Protein AF-A0A9W6T7Q1-F1 (afdb_monomer_lite)

Foldseek 3Di:
DQADFLPDCVVQQLVVCVVVVVNVRSVVSVVVLVVLVVVVVVVCVVVVHDDDDDQWDWDQDPPPRDIDTDGPPVVVVCSVVNVRNHPDNSD

Organism: Candida boidinii (NCBI:txid5477)

InterPro domains:
  IPR000648 Oxysterol-binding protein [PF01237] (3-80)
  IPR000648 Oxysterol-binding protein [PTHR10972] (4-77)
  IPR037239 Oxysterol-binding protein superfamily [SSF144000] (4-91)

Radius of gyration: 16.71 Å; chains: 1; bounding box: 38×33×46 Å

Sequence (91 aa):
MPVLPATDTRFRPDQRAMEDGQYDFAAEEKNRVEEKQRAARRAREESGEPYVPEFFSKKVHPITGDEYWEFDHSYWKRRKNGELKNYKDIF

Structure (mmCIF, N/CA/C/O backbone):
data_AF-A0A9W6T7Q1-F1
#
_entry.id   AF-A0A9W6T7Q1-F1
#
loop_
_atom_site.group_PDB
_atom_site.id
_atom_site.type_symbol
_atom_site.label_atom_id
_atom_site.label_alt_id
_atom_site.label_comp_id
_atom_site.label_asym_id
_atom_site.label_entity_id
_atom_site.label_seq_id
_atom_site.pdbx_PDB_ins_code
_atom_site.Cartn_x
_atom_site.Cartn_y
_atom_site.Cartn_z
_atom_site.occupancy
_atom_site.B_iso_or_equiv
_atom_site.auth_seq_id
_atom_site.auth_comp_id
_atom_site.auth_asym_id
_atom_site.auth_atom_id
_atom_si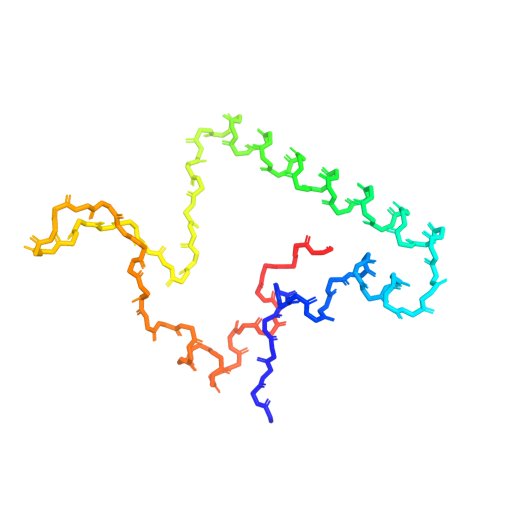te.pdbx_PDB_model_num
ATOM 1 N N . MET A 1 1 ? 10.019 -20.162 4.490 1.00 53.16 1 MET A N 1
ATOM 2 C CA . MET A 1 1 ? 10.342 -18.724 4.643 1.00 53.16 1 MET A CA 1
ATOM 3 C C . MET A 1 1 ? 9.042 -17.930 4.632 1.00 53.16 1 MET A C 1
ATOM 5 O O . MET A 1 1 ? 8.218 -18.237 3.778 1.00 53.16 1 MET A O 1
ATOM 9 N N . PRO A 1 2 ? 8.809 -16.982 5.559 1.00 60.91 2 PRO A N 1
ATOM 10 C CA . PRO A 1 2 ? 7.566 -16.216 5.567 1.00 60.91 2 PRO A CA 1
ATOM 11 C C . PRO A 1 2 ? 7.496 -15.309 4.336 1.00 60.91 2 PRO A C 1
ATOM 13 O O . PRO A 1 2 ? 8.363 -14.458 4.120 1.00 60.91 2 PRO A O 1
ATOM 16 N N . VAL A 1 3 ? 6.471 -15.546 3.522 1.00 83.62 3 VAL A N 1
ATOM 17 C CA . VAL A 1 3 ? 6.283 -14.940 2.204 1.00 83.62 3 VAL A CA 1
ATOM 18 C C . VAL A 1 3 ? 5.755 -13.517 2.365 1.00 83.62 3 VAL A C 1
ATOM 20 O O . VAL A 1 3 ? 5.022 -13.214 3.306 1.00 83.62 3 VAL A O 1
ATOM 23 N N . LEU A 1 4 ? 6.206 -12.622 1.497 1.00 90.94 4 LEU A N 1
ATOM 24 C CA . LEU A 1 4 ? 5.721 -11.249 1.449 1.00 90.94 4 LEU A CA 1
ATOM 25 C C . LEU A 1 4 ? 4.302 -11.223 0.878 1.00 90.94 4 LEU A C 1
ATOM 27 O O . LEU A 1 4 ? 3.987 -12.081 0.052 1.00 90.94 4 LEU A O 1
ATOM 31 N N . PRO A 1 5 ? 3.447 -10.280 1.302 1.00 92.75 5 PRO A N 1
ATOM 32 C CA . PRO A 1 5 ? 2.164 -10.093 0.643 1.00 92.75 5 PRO A CA 1
ATOM 33 C C . PRO A 1 5 ? 2.367 -9.676 -0.820 1.00 92.75 5 PRO A C 1
ATOM 35 O O . PRO A 1 5 ? 3.329 -8.972 -1.123 1.00 92.75 5 PRO A O 1
ATOM 38 N N . ALA A 1 6 ? 1.436 -10.037 -1.707 1.00 91.88 6 ALA A N 1
ATOM 39 C CA . ALA A 1 6 ? 1.437 -9.560 -3.098 1.00 91.88 6 ALA A CA 1
ATOM 40 C C . ALA A 1 6 ? 1.396 -8.019 -3.190 1.00 91.88 6 ALA A C 1
ATOM 42 O O . ALA A 1 6 ? 1.919 -7.434 -4.128 1.00 91.88 6 ALA A O 1
ATOM 43 N N . THR A 1 7 ? 0.850 -7.357 -2.167 1.00 94.19 7 THR A N 1
ATOM 44 C CA . THR A 1 7 ? 0.798 -5.893 -2.039 1.00 94.19 7 THR A CA 1
ATOM 45 C C . THR A 1 7 ? 2.107 -5.248 -1.562 1.00 94.19 7 THR A C 1
ATOM 47 O O . THR A 1 7 ? 2.124 -4.043 -1.317 1.00 94.19 7 THR A O 1
ATOM 50 N N . ASP A 1 8 ? 3.175 -6.012 -1.316 1.00 95.06 8 ASP A N 1
ATOM 51 C CA . ASP A 1 8 ? 4.446 -5.458 -0.838 1.00 95.06 8 ASP A CA 1
ATOM 52 C C . ASP A 1 8 ? 5.115 -4.597 -1.917 1.00 95.06 8 ASP A C 1
ATOM 54 O O . ASP A 1 8 ? 5.259 -5.026 -3.059 1.00 95.06 8 ASP A O 1
ATOM 58 N N . THR A 1 9 ? 5.596 -3.407 -1.550 1.00 95.00 9 THR A N 1
ATOM 59 C CA . THR A 1 9 ? 6.209 -2.454 -2.490 1.00 95.00 9 THR A CA 1
ATOM 60 C C . THR A 1 9 ? 7.385 -3.034 -3.276 1.00 95.00 9 THR A C 1
ATOM 62 O O . THR A 1 9 ? 7.643 -2.592 -4.388 1.00 95.00 9 THR A O 1
ATOM 65 N N . ARG A 1 10 ? 8.088 -4.058 -2.775 1.00 94.00 10 ARG A N 1
ATOM 66 C CA . ARG A 1 10 ? 9.167 -4.706 -3.546 1.00 94.00 10 ARG A CA 1
ATOM 67 C C . ARG A 1 10 ? 8.685 -5.381 -4.830 1.00 94.00 10 ARG A C 1
ATOM 69 O O . ARG A 1 10 ? 9.512 -5.606 -5.711 1.00 94.00 10 ARG A O 1
ATOM 76 N N . PHE A 1 11 ? 7.395 -5.703 -4.921 1.00 93.44 11 PHE A N 1
ATOM 77 C CA . PHE A 1 11 ? 6.764 -6.266 -6.114 1.00 93.44 11 PHE A CA 1
ATOM 78 C C . PHE A 1 11 ? 6.173 -5.210 -7.046 1.00 93.44 11 PHE A C 1
ATOM 80 O O . PHE A 1 11 ? 5.631 -5.568 -8.084 1.00 93.44 11 PHE A O 1
ATOM 87 N N . ARG A 1 12 ? 6.287 -3.923 -6.703 1.00 96.44 12 ARG A N 1
ATOM 88 C CA . ARG A 1 12 ? 5.773 -2.828 -7.514 1.00 96.44 12 ARG A CA 1
ATOM 89 C C . ARG A 1 12 ? 6.600 -2.686 -8.811 1.00 96.44 12 ARG A C 1
ATOM 91 O O . ARG A 1 12 ? 7.769 -2.296 -8.730 1.00 96.44 12 ARG A O 1
ATOM 98 N N . PRO A 1 13 ? 6.031 -2.999 -9.991 1.00 96.50 13 PRO A N 1
ATOM 99 C CA . PRO A 1 13 ? 6.808 -3.202 -11.214 1.00 96.50 13 PRO A CA 1
ATOM 100 C C . PRO A 1 13 ? 7.338 -1.897 -11.817 1.00 96.50 13 PRO A C 1
ATOM 102 O O . PRO A 1 13 ? 8.490 -1.856 -12.237 1.00 96.50 13 PRO A O 1
ATOM 105 N N . ASP A 1 14 ? 6.561 -0.812 -11.771 1.00 97.19 14 ASP A N 1
ATOM 106 C CA . ASP A 1 14 ? 6.982 0.524 -12.212 1.00 97.19 14 ASP A CA 1
ATOM 107 C C . ASP A 1 14 ? 8.169 1.047 -11.393 1.00 97.19 14 ASP A C 1
ATOM 109 O O . ASP A 1 14 ? 9.140 1.567 -11.943 1.00 97.19 14 ASP A O 1
ATOM 113 N N . GLN A 1 15 ? 8.129 0.852 -10.071 1.00 97.38 15 GLN A N 1
ATOM 114 C CA . GLN A 1 15 ? 9.230 1.237 -9.190 1.00 97.38 15 GLN A CA 1
ATOM 115 C C . GLN A 1 15 ? 10.482 0.381 -9.434 1.00 97.38 15 GLN A C 1
ATOM 117 O O . GLN A 1 15 ? 11.575 0.932 -9.537 1.00 97.38 15 GLN A O 1
ATOM 122 N N . ARG A 1 16 ? 10.337 -0.947 -9.559 1.00 97.69 16 ARG A N 1
ATOM 123 C CA . ARG A 1 16 ? 11.459 -1.851 -9.864 1.00 97.69 16 ARG A CA 1
ATOM 124 C C . ARG A 1 16 ? 12.117 -1.493 -11.197 1.00 97.69 16 ARG A C 1
ATOM 126 O O . ARG A 1 16 ? 13.332 -1.353 -11.245 1.00 97.69 16 ARG A O 1
ATOM 133 N N . ALA A 1 17 ? 11.323 -1.281 -12.245 1.00 97.75 17 ALA A N 1
ATOM 134 C CA . ALA A 1 17 ? 11.820 -0.891 -13.561 1.00 97.75 17 ALA A CA 1
ATOM 135 C C . ALA A 1 17 ? 12.599 0.434 -13.513 1.00 97.75 17 ALA A C 1
ATOM 137 O O . ALA A 1 17 ? 13.644 0.561 -14.148 1.00 97.75 17 ALA A O 1
ATOM 138 N N . MET A 1 18 ? 12.133 1.404 -12.719 1.00 97.31 18 MET A N 1
ATOM 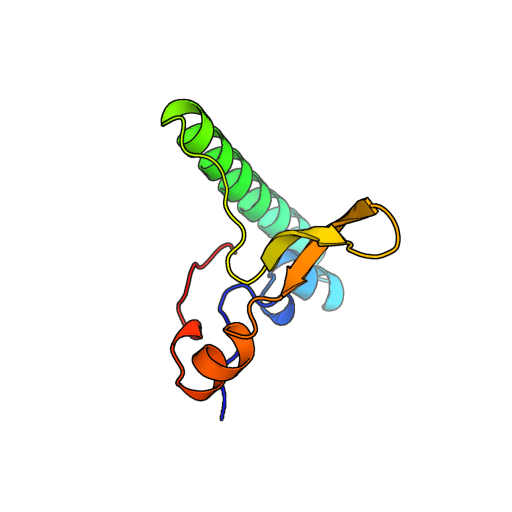139 C CA . MET A 1 18 ? 12.844 2.668 -12.513 1.00 97.31 18 MET A CA 1
ATOM 140 C C . MET A 1 18 ? 14.169 2.476 -11.759 1.00 97.31 18 MET A C 1
ATOM 142 O O . MET A 1 18 ? 15.172 3.066 -12.155 1.00 97.31 18 MET A O 1
ATOM 146 N N . GLU A 1 19 ? 14.191 1.646 -10.709 1.00 97.75 19 GLU A N 1
ATOM 147 C CA . GLU A 1 19 ? 15.416 1.279 -9.974 1.00 97.75 19 GLU A CA 1
ATOM 148 C C . GLU A 1 19 ? 16.453 0.596 -10.889 1.00 97.75 19 GLU A C 1
ATOM 150 O O . GLU A 1 19 ? 17.650 0.833 -10.736 1.00 97.75 19 GLU A O 1
ATOM 155 N N . ASP A 1 20 ? 15.995 -0.178 -11.879 1.00 97.88 20 ASP A N 1
ATOM 156 C CA . ASP A 1 20 ? 16.835 -0.881 -12.859 1.00 97.88 20 ASP A CA 1
ATOM 157 C C . ASP A 1 20 ? 17.188 -0.022 -14.100 1.00 97.88 20 ASP A C 1
ATOM 159 O O . ASP A 1 20 ? 17.844 -0.498 -15.029 1.00 97.88 20 ASP A O 1
ATOM 163 N N . GLY A 1 21 ? 16.762 1.248 -14.142 1.00 97.69 21 GLY A N 1
ATOM 164 C CA . GLY A 1 21 ? 17.046 2.185 -15.239 1.00 97.69 21 GLY A CA 1
ATOM 165 C C . GLY A 1 21 ? 16.227 1.968 -16.520 1.00 97.69 21 GLY A C 1
ATOM 166 O O . GLY A 1 21 ? 16.543 2.543 -17.561 1.00 97.69 21 GLY A O 1
ATOM 167 N N . GLN A 1 22 ? 15.167 1.162 -16.465 1.00 98.00 22 GLN A N 1
ATOM 168 C CA . GLN A 1 22 ? 14.268 0.861 -17.584 1.00 98.00 22 GLN A CA 1
ATOM 169 C C . GLN A 1 22 ? 13.123 1.885 -17.658 1.00 98.00 22 GLN A C 1
ATOM 171 O O . GLN A 1 22 ? 11.966 1.569 -17.389 1.00 98.00 22 GLN A O 1
ATOM 176 N N . TYR A 1 23 ? 13.436 3.140 -17.988 1.00 96.81 23 TYR A N 1
ATOM 177 C CA . TYR A 1 23 ? 12.489 4.257 -17.850 1.00 96.81 23 TYR A CA 1
ATOM 178 C C . TYR A 1 23 ? 11.219 4.143 -18.705 1.00 96.81 23 TYR A C 1
ATOM 180 O O . TYR A 1 23 ? 10.134 4.437 -18.203 1.00 96.81 23 TYR A O 1
ATOM 188 N N . ASP A 1 24 ? 11.334 3.693 -19.958 1.00 97.94 24 ASP A N 1
ATOM 189 C CA . ASP A 1 24 ? 10.170 3.530 -20.843 1.00 97.94 24 ASP A CA 1
ATOM 190 C C . ASP A 1 24 ? 9.212 2.463 -20.295 1.00 97.94 24 ASP A C 1
ATOM 192 O O . ASP A 1 24 ? 8.007 2.692 -20.185 1.00 97.94 24 ASP A O 1
ATOM 196 N N . PHE A 1 25 ? 9.763 1.330 -19.846 1.00 97.50 25 PHE A N 1
ATOM 197 C CA . PHE A 1 25 ? 8.994 0.252 -19.225 1.00 97.50 25 PHE A CA 1
ATOM 198 C C . PHE A 1 25 ? 8.375 0.684 -17.885 1.00 97.50 25 PHE A C 1
ATOM 200 O O . PHE A 1 25 ? 7.217 0.385 -17.604 1.00 97.50 25 PHE A O 1
ATOM 207 N N . ALA A 1 26 ? 9.100 1.466 -17.079 1.00 98.06 26 ALA A N 1
ATOM 208 C CA . ALA A 1 26 ? 8.570 2.031 -15.840 1.00 98.06 26 ALA A CA 1
ATOM 209 C C . ALA A 1 26 ? 7.354 2.939 -16.091 1.00 98.06 26 ALA A C 1
ATOM 211 O O . ALA A 1 26 ? 6.390 2.911 -15.324 1.00 98.06 26 ALA A O 1
ATOM 212 N N . ALA A 1 27 ? 7.379 3.739 -17.162 1.00 98.06 27 ALA A N 1
ATOM 213 C CA . ALA A 1 27 ? 6.259 4.598 -17.537 1.00 98.06 27 ALA A CA 1
ATOM 214 C C . ALA A 1 27 ? 5.032 3.788 -17.993 1.00 98.06 27 ALA A C 1
ATOM 216 O O . ALA A 1 27 ? 3.907 4.123 -17.611 1.00 98.06 27 ALA A O 1
ATOM 217 N N . GLU A 1 28 ? 5.238 2.715 -18.762 1.00 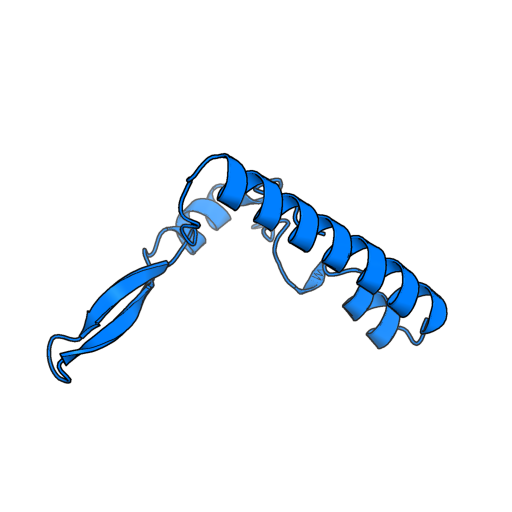98.19 28 GLU A N 1
ATOM 218 C CA . GLU A 1 28 ? 4.175 1.791 -19.176 1.00 98.19 28 GLU A CA 1
ATOM 219 C C . GLU A 1 28 ? 3.506 1.124 -17.965 1.00 98.19 28 GLU A C 1
ATOM 221 O O . GLU A 1 28 ? 2.288 1.225 -17.785 1.00 98.19 28 GLU A O 1
ATOM 226 N N . GLU A 1 29 ? 4.304 0.529 -17.076 1.00 98.06 29 GLU A N 1
ATOM 227 C CA . GLU A 1 29 ? 3.806 -0.147 -15.876 1.00 98.06 29 GLU A CA 1
ATOM 228 C C . GLU A 1 29 ? 3.104 0.821 -14.918 1.00 98.06 29 GLU A C 1
ATOM 230 O O . GLU A 1 29 ? 2.079 0.481 -14.322 1.00 98.06 29 GLU A O 1
ATOM 235 N N . LYS A 1 30 ? 3.591 2.065 -14.819 1.00 97.44 30 LYS A N 1
ATOM 236 C CA . LYS A 1 30 ? 2.939 3.110 -14.025 1.00 97.44 30 LYS A CA 1
ATOM 237 C C . LYS A 1 30 ? 1.533 3.391 -14.547 1.00 97.44 30 LYS A C 1
ATOM 239 O O . LYS A 1 30 ? 0.585 3.404 -13.761 1.00 97.44 30 LYS A O 1
ATOM 244 N N . ASN A 1 31 ? 1.384 3.586 -15.859 1.00 98.00 31 ASN A N 1
ATOM 245 C CA . ASN A 1 31 ? 0.076 3.827 -16.468 1.00 98.00 31 ASN A CA 1
ATOM 246 C C . ASN A 1 31 ? -0.878 2.656 -16.200 1.00 98.00 31 ASN A C 1
ATOM 248 O O . ASN A 1 31 ? -2.001 2.878 -15.743 1.00 98.00 31 ASN A O 1
ATOM 252 N N . ARG A 1 32 ? -0.406 1.416 -16.383 1.00 97.88 32 ARG A N 1
ATOM 253 C CA . ARG A 1 32 ? -1.189 0.196 -16.145 1.00 97.88 32 ARG A CA 1
ATOM 254 C C . ARG A 1 32 ? -1.691 0.093 -14.700 1.00 97.88 32 ARG A C 1
ATOM 256 O O . ARG A 1 32 ? -2.881 -0.144 -14.471 1.00 97.88 32 ARG A O 1
ATOM 263 N N . VAL A 1 33 ? -0.808 0.287 -13.716 1.00 96.88 33 VAL A N 1
ATOM 264 C CA . VAL A 1 33 ? -1.156 0.201 -12.286 1.00 96.88 33 VAL A CA 1
ATOM 265 C C . VAL A 1 33 ? -2.112 1.326 -11.882 1.00 96.88 33 VAL A C 1
ATOM 267 O O . VAL A 1 33 ? -3.105 1.077 -11.191 1.00 96.88 33 VAL A O 1
ATOM 270 N N . GLU A 1 34 ? -1.875 2.560 -12.329 1.00 97.31 34 GLU A N 1
ATOM 271 C CA . GLU A 1 34 ? -2.762 3.683 -12.017 1.00 97.31 34 GLU A CA 1
ATOM 272 C C . GLU A 1 34 ? -4.154 3.522 -12.645 1.00 97.31 34 GLU A C 1
ATOM 274 O O . GLU A 1 34 ? -5.160 3.813 -11.994 1.00 97.31 34 GLU A O 1
ATOM 279 N N . GLU A 1 35 ? -4.249 3.031 -13.883 1.00 97.75 35 GLU A N 1
ATOM 280 C CA . GLU A 1 35 ? -5.530 2.741 -14.534 1.00 97.75 35 GLU A CA 1
ATOM 281 C C . GLU A 1 35 ? -6.314 1.654 -13.795 1.00 97.75 35 GLU A C 1
ATOM 283 O O . GLU A 1 35 ? -7.507 1.839 -13.527 1.00 97.75 35 GLU A O 1
ATOM 288 N N . LYS A 1 36 ? -5.639 0.573 -13.378 1.00 96.19 36 LYS A N 1
ATOM 289 C CA . LYS A 1 36 ? -6.224 -0.490 -12.545 1.00 96.19 36 LYS A CA 1
ATOM 290 C C . LYS A 1 36 ? -6.774 0.076 -11.231 1.00 96.19 36 LYS A C 1
ATOM 292 O O . LYS A 1 36 ? -7.908 -0.227 -10.854 1.00 96.19 36 LYS A O 1
ATOM 297 N N . GLN A 1 37 ? -6.027 0.955 -10.559 1.00 95.81 37 GLN A N 1
ATOM 298 C CA . GLN A 1 37 ? -6.478 1.600 -9.319 1.00 95.81 37 GLN A CA 1
ATOM 299 C C . GLN A 1 37 ? -7.659 2.555 -9.541 1.00 95.81 37 GLN A C 1
ATOM 301 O O . GLN A 1 37 ? -8.614 2.541 -8.758 1.00 95.81 37 GLN A O 1
ATOM 306 N N . ARG A 1 38 ? -7.643 3.353 -10.619 1.00 97.12 38 ARG A N 1
ATOM 307 C CA . ARG A 1 38 ? -8.757 4.243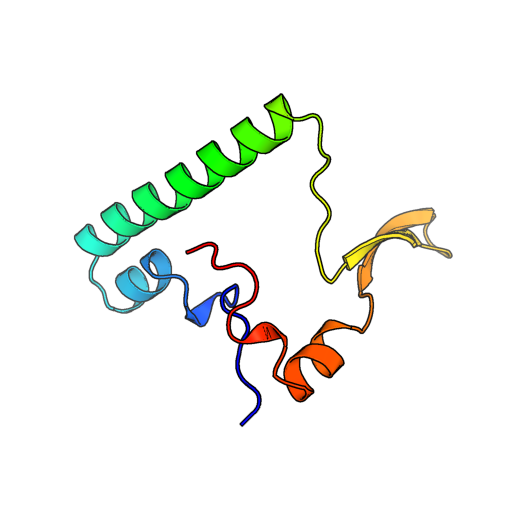 -10.992 1.00 97.12 38 ARG A CA 1
ATOM 308 C C . ARG A 1 38 ? -10.026 3.450 -11.314 1.00 97.12 38 ARG A C 1
ATOM 310 O O . ARG A 1 38 ? -11.111 3.851 -10.901 1.00 97.12 38 ARG A O 1
ATOM 317 N N . ALA A 1 39 ? -9.911 2.321 -12.014 1.00 96.25 39 ALA A N 1
ATOM 318 C CA . ALA A 1 39 ? -11.036 1.428 -12.286 1.00 96.25 39 ALA A CA 1
ATOM 319 C C . ALA A 1 39 ? -11.607 0.816 -10.995 1.00 96.25 39 ALA A C 1
ATOM 321 O O . ALA A 1 39 ? -12.810 0.905 -10.762 1.00 96.25 39 ALA A O 1
ATOM 322 N N . ALA A 1 40 ? -10.750 0.293 -10.110 1.00 94.31 40 ALA A N 1
ATOM 323 C CA . ALA A 1 40 ? -11.178 -0.267 -8.825 1.00 94.31 40 ALA A CA 1
ATOM 324 C C . ALA A 1 40 ? -11.833 0.780 -7.906 1.00 94.31 40 ALA A C 1
ATOM 326 O O . ALA A 1 40 ? -12.750 0.466 -7.149 1.00 94.31 40 ALA A O 1
ATOM 327 N N . ARG A 1 41 ? -11.378 2.038 -7.958 1.00 95.00 41 ARG A N 1
ATOM 328 C CA . ARG A 1 41 ? -12.025 3.150 -7.253 1.00 95.00 41 ARG A CA 1
ATOM 329 C C . ARG A 1 41 ? -13.429 3.425 -7.798 1.00 95.00 41 ARG A C 1
ATOM 331 O O . ARG A 1 41 ? -14.353 3.447 -6.996 1.00 95.00 41 ARG A O 1
ATOM 338 N N . ARG A 1 42 ? -13.584 3.575 -9.119 1.00 96.06 42 ARG A N 1
ATOM 339 C CA . ARG A 1 42 ? -14.893 3.810 -9.758 1.00 96.06 42 ARG A CA 1
ATOM 340 C C . ARG A 1 42 ? -15.899 2.708 -9.427 1.00 96.06 42 ARG A C 1
ATOM 342 O O . ARG A 1 42 ? -16.995 3.014 -8.986 1.00 96.06 42 ARG A O 1
ATOM 349 N N . ALA A 1 43 ? -15.486 1.443 -9.521 1.00 95.56 43 ALA A N 1
ATOM 350 C CA . ALA A 1 43 ? -16.351 0.309 -9.194 1.00 95.56 43 ALA A CA 1
ATOM 351 C C . ALA A 1 43 ? -16.856 0.335 -7.736 1.00 95.56 43 ALA A C 1
ATOM 353 O O . ALA A 1 43 ? -18.010 0.006 -7.483 1.00 95.56 43 ALA A O 1
ATOM 354 N N . ARG A 1 44 ? -16.014 0.757 -6.778 1.00 94.88 44 ARG A N 1
ATOM 355 C CA . ARG A 1 44 ? -16.421 0.921 -5.367 1.00 94.88 44 ARG A CA 1
ATOM 356 C C . ARG A 1 44 ? -17.356 2.107 -5.148 1.00 94.88 44 ARG A C 1
ATOM 358 O O . ARG A 1 44 ? -18.276 2.021 -4.345 1.00 94.88 44 ARG A O 1
ATOM 365 N N . GLU A 1 45 ? -17.113 3.217 -5.843 1.00 94.31 45 GLU A N 1
ATOM 366 C CA . GLU A 1 45 ? -17.990 4.392 -5.787 1.00 94.31 45 GLU A CA 1
ATOM 367 C C . GLU A 1 45 ? -19.381 4.066 -6.359 1.00 94.31 45 GLU A C 1
ATOM 369 O O . GLU A 1 45 ? -20.385 4.449 -5.766 1.00 94.31 45 GLU A O 1
ATOM 374 N N . GLU A 1 46 ? -19.447 3.295 -7.449 1.00 96.00 46 GLU A N 1
ATOM 375 C CA . GLU A 1 46 ? -20.698 2.816 -8.055 1.00 96.00 46 GLU A CA 1
ATOM 376 C C . GLU A 1 46 ? -21.443 1.805 -7.170 1.00 96.00 46 GLU A C 1
ATOM 378 O O . GLU A 1 46 ? -22.672 1.836 -7.114 1.00 96.00 46 GLU A O 1
ATOM 383 N N . SER A 1 47 ? -20.726 0.931 -6.453 1.00 95.69 47 SER A N 1
ATOM 384 C CA . SER A 1 47 ? -21.339 -0.020 -5.515 1.00 95.69 47 SER A CA 1
ATOM 385 C C . SER A 1 47 ? -21.731 0.605 -4.171 1.00 95.69 47 SER A C 1
ATOM 387 O O . SER A 1 47 ? -22.460 -0.017 -3.399 1.00 95.69 47 SER A O 1
ATOM 389 N N . GLY A 1 48 ? -21.261 1.822 -3.875 1.00 94.25 48 GLY A N 1
ATOM 390 C CA . GLY A 1 48 ? -21.448 2.479 -2.580 1.00 94.25 48 GLY A CA 1
ATOM 391 C C . GLY A 1 48 ? -20.653 1.836 -1.436 1.00 94.25 48 GLY A C 1
ATOM 392 O O . GLY A 1 48 ? -20.905 2.136 -0.268 1.00 94.25 48 GLY A O 1
ATOM 393 N N . GLU A 1 49 ? -19.700 0.950 -1.742 1.00 91.56 49 GLU A N 1
ATOM 394 C CA . GLU A 1 49 ? -18.903 0.253 -0.735 1.00 91.56 49 GLU A CA 1
ATOM 395 C C . GLU A 1 49 ? -17.723 1.118 -0.258 1.00 91.56 49 GLU A C 1
ATOM 397 O O . GLU A 1 49 ? -16.868 1.517 -1.061 1.00 91.56 49 GLU A O 1
ATOM 402 N N . PRO A 1 50 ? -17.600 1.392 1.055 1.00 91.00 50 PRO A N 1
ATOM 403 C CA . PRO A 1 50 ? -16.473 2.152 1.572 1.00 91.00 50 PRO A CA 1
ATOM 404 C C . PRO A 1 50 ? -15.174 1.344 1.475 1.00 91.00 50 PRO A C 1
ATOM 406 O O . PRO A 1 50 ? -15.125 0.147 1.762 1.00 91.00 50 PRO A O 1
ATOM 409 N N . TYR A 1 51 ? -14.074 2.018 1.136 1.00 92.62 51 TYR A N 1
ATOM 410 C CA . TYR A 1 51 ? -12.751 1.408 1.230 1.00 92.62 51 TYR A CA 1
ATOM 411 C C . TYR A 1 51 ? -12.318 1.270 2.694 1.00 92.62 51 TYR A C 1
ATOM 413 O O . TYR A 1 51 ? -12.226 2.262 3.418 1.00 92.62 51 TYR A O 1
ATOM 421 N N . VAL A 1 52 ? -11.979 0.044 3.097 1.00 93.00 52 VAL A N 1
ATOM 422 C CA . VAL A 1 52 ? -11.459 -0.271 4.431 1.00 93.00 52 VAL A CA 1
ATOM 423 C C . VAL A 1 52 ? -10.035 -0.826 4.299 1.00 93.00 52 VAL A C 1
ATOM 425 O O . VAL A 1 52 ? -9.844 -1.841 3.619 1.00 93.00 52 VAL A O 1
ATOM 428 N N . PRO A 1 53 ? -9.020 -0.180 4.906 1.00 94.69 53 PRO A N 1
ATOM 429 C CA . PRO A 1 53 ? -7.668 -0.726 4.962 1.00 94.69 53 PRO A CA 1
ATOM 430 C C . PRO A 1 53 ? -7.617 -2.049 5.731 1.00 94.69 53 PRO A C 1
ATOM 432 O O . PRO A 1 53 ? -8.342 -2.253 6.695 1.00 94.69 53 PRO A O 1
ATOM 435 N N . GLU A 1 54 ? -6.729 -2.947 5.308 1.00 94.19 54 GLU A N 1
ATOM 436 C CA . GLU A 1 54 ? -6.704 -4.324 5.815 1.00 94.19 54 GLU A CA 1
ATOM 437 C C . GLU A 1 54 ? -6.123 -4.458 7.228 1.00 94.19 54 GLU A C 1
ATOM 439 O O . GLU A 1 54 ? -6.641 -5.221 8.029 1.00 94.19 54 GLU A O 1
ATOM 444 N N . PHE A 1 55 ? -5.017 -3.765 7.505 1.00 96.00 55 PHE A N 1
ATOM 445 C CA . PHE A 1 55 ? -4.219 -3.963 8.725 1.00 96.00 55 PHE A CA 1
ATOM 446 C C . PHE A 1 55 ? -4.332 -2.797 9.710 1.00 96.00 55 PHE A C 1
ATOM 448 O O . PHE A 1 55 ? -3.678 -2.795 10.751 1.00 96.00 55 PHE A O 1
ATOM 455 N N . PHE A 1 56 ? -5.116 -1.777 9.363 1.00 97.38 56 PHE A N 1
ATOM 456 C CA . PHE A 1 56 ? -5.257 -0.564 10.153 1.00 97.38 56 PHE A CA 1
ATOM 457 C C . PHE A 1 56 ? -6.710 -0.116 10.195 1.00 97.38 56 PHE A C 1
ATOM 459 O O . PHE A 1 56 ? -7.417 -0.179 9.192 1.00 97.38 56 PHE A O 1
ATOM 466 N N . SER A 1 57 ? -7.130 0.411 11.340 1.00 96.94 57 SER A N 1
ATOM 467 C CA . SER A 1 57 ? -8.455 1.006 11.522 1.00 96.94 57 SER A CA 1
ATOM 468 C C . SER A 1 57 ? -8.335 2.422 12.079 1.00 96.94 57 SER A C 1
ATOM 470 O O . SER A 1 57 ? -7.394 2.723 12.814 1.00 96.94 57 SER A O 1
ATOM 472 N N . LYS A 1 58 ? -9.260 3.315 11.711 1.00 96.56 58 LYS A N 1
ATOM 473 C CA . LYS A 1 58 ? -9.300 4.664 12.289 1.00 96.56 58 LYS A CA 1
ATOM 474 C C . LYS A 1 58 ? -9.778 4.594 13.737 1.00 96.56 58 LYS A C 1
ATOM 476 O O . LYS A 1 58 ? -10.814 3.988 14.008 1.00 96.56 58 LYS A O 1
ATOM 481 N N . LYS A 1 59 ? -9.055 5.247 14.643 1.00 96.50 59 LYS A N 1
ATOM 482 C CA . LYS A 1 59 ? -9.413 5.415 16.056 1.00 96.50 59 LYS A CA 1
ATOM 483 C C . LYS A 1 59 ? -9.054 6.815 16.544 1.00 96.50 59 LYS A C 1
ATOM 485 O O . LYS A 1 59 ? -8.344 7.544 15.864 1.00 96.50 59 LYS A O 1
ATOM 490 N N . VAL A 1 60 ? -9.545 7.177 17.726 1.00 97.38 60 VAL A N 1
ATOM 491 C CA . VAL A 1 60 ? -9.227 8.445 18.398 1.00 97.38 60 VAL A CA 1
ATOM 492 C C . VAL A 1 60 ? -8.218 8.176 19.506 1.00 97.38 60 VAL A C 1
ATOM 494 O O . VAL A 1 60 ? -8.423 7.283 20.331 1.00 97.38 60 VAL A O 1
ATOM 497 N N . HIS A 1 61 ? -7.110 8.911 19.510 1.00 95.25 61 HIS A N 1
ATOM 498 C CA . HIS A 1 61 ? -6.038 8.714 20.473 1.00 95.25 61 HIS A CA 1
ATOM 499 C C . HIS A 1 61 ? -6.494 9.167 21.872 1.00 95.25 61 HIS A C 1
ATOM 501 O O . HIS A 1 61 ? -6.952 10.301 22.021 1.00 95.25 61 HIS A O 1
ATOM 507 N N . PRO A 1 62 ? -6.330 8.347 22.928 1.00 94.19 62 PRO A N 1
ATOM 508 C CA . PRO A 1 62 ? -6.919 8.621 24.244 1.00 94.19 62 PRO A CA 1
ATOM 509 C C . PRO A 1 62 ? -6.324 9.846 24.957 1.00 94.19 62 PRO A C 1
ATOM 511 O O . PRO A 1 62 ? -6.957 10.392 25.853 1.00 94.19 62 PRO A O 1
ATOM 514 N N . ILE A 1 63 ? -5.106 10.256 24.583 1.00 95.44 63 ILE A N 1
ATOM 515 C CA . ILE A 1 63 ? -4.403 11.396 25.199 1.00 95.44 63 ILE A CA 1
ATOM 516 C C . ILE A 1 63 ? -4.583 12.688 24.393 1.00 95.44 63 ILE A C 1
ATOM 518 O O . ILE A 1 63 ? -4.927 13.714 24.964 1.00 95.44 63 ILE A O 1
ATOM 522 N N . THR A 1 64 ? -4.327 12.661 23.082 1.00 95.62 64 THR A N 1
ATOM 523 C CA . THR A 1 64 ? -4.346 13.866 22.246 1.00 95.62 64 THR A CA 1
ATOM 524 C C . THR A 1 64 ? -5.739 14.188 21.710 1.00 95.62 64 THR A C 1
ATOM 526 O O . THR A 1 64 ? -6.004 15.339 21.391 1.00 95.62 64 THR A O 1
ATOM 529 N N . GLY A 1 65 ? -6.641 13.201 21.636 1.00 95.12 65 GLY A N 1
ATOM 530 C CA . GLY A 1 65 ? -7.958 13.359 21.018 1.00 95.12 65 GLY A CA 1
ATOM 531 C C . GLY A 1 65 ? -7.935 13.364 19.486 1.00 95.12 65 GLY A C 1
ATOM 532 O O . GLY A 1 65 ? -8.987 13.528 18.874 1.00 95.12 65 GLY A O 1
ATOM 533 N N . ASP A 1 66 ? -6.773 13.154 18.863 1.00 97.12 66 ASP A N 1
ATOM 534 C CA . ASP A 1 66 ? -6.631 13.155 17.405 1.00 97.12 66 ASP A CA 1
ATOM 535 C C . ASP A 1 66 ? -6.997 11.803 16.786 1.00 97.12 66 ASP A C 1
ATOM 537 O O . ASP A 1 66 ? -6.833 10.743 17.400 1.00 97.12 66 ASP A O 1
ATOM 541 N N . GLU A 1 67 ? -7.437 11.826 15.528 1.00 97.25 67 GLU A N 1
ATOM 542 C CA . GLU A 1 67 ? -7.583 10.606 14.738 1.00 97.25 67 GLU A CA 1
ATOM 543 C C . GLU A 1 67 ? -6.210 9.984 14.430 1.00 97.25 67 GLU A C 1
ATOM 545 O O . GLU A 1 67 ? -5.286 10.653 13.967 1.00 97.25 67 GLU A O 1
ATOM 550 N N . TYR A 1 68 ? -6.091 8.672 14.624 1.00 96.69 68 TYR A N 1
ATOM 551 C CA . TYR A 1 68 ? -4.921 7.885 14.248 1.00 96.69 68 TYR A CA 1
ATOM 552 C C . TYR A 1 68 ? -5.332 6.565 13.589 1.00 96.69 68 TYR A C 1
ATOM 554 O O . TYR A 1 68 ? -6.470 6.104 13.699 1.00 96.69 68 TYR A O 1
ATOM 562 N N . TRP A 1 69 ? -4.381 5.947 12.891 1.00 96.88 69 TRP A N 1
ATOM 563 C CA . TRP A 1 69 ? -4.536 4.611 12.325 1.00 96.88 69 TRP A CA 1
ATOM 564 C C . TRP A 1 69 ? -3.959 3.579 13.291 1.00 96.88 69 TRP A C 1
ATOM 566 O O . TRP A 1 69 ? -2.743 3.449 13.424 1.00 96.88 69 TRP A O 1
ATOM 576 N N . GLU A 1 70 ? -4.831 2.842 13.973 1.00 97.31 70 GLU A N 1
ATOM 577 C CA . GLU A 1 70 ? -4.428 1.765 14.868 1.00 97.31 70 GLU A CA 1
ATOM 578 C C . GLU A 1 70 ? -4.123 0.500 14.069 1.00 97.31 70 GLU A C 1
ATOM 580 O O . GLU A 1 70 ? -4.961 0.027 13.300 1.00 97.31 70 GLU A O 1
ATOM 585 N N . PHE A 1 71 ? -2.929 -0.051 14.277 1.00 97.50 71 PHE A N 1
ATOM 586 C CA . PHE A 1 71 ? -2.534 -1.346 13.737 1.00 97.50 71 PHE A CA 1
ATOM 587 C C . PHE A 1 71 ? -3.304 -2.484 14.420 1.00 97.50 71 PHE A C 1
ATOM 589 O O . PHE A 1 71 ? -3.303 -2.592 15.643 1.00 97.50 71 PHE A O 1
ATOM 596 N N . ASP A 1 72 ? -3.899 -3.383 13.638 1.00 94.56 72 ASP A N 1
ATOM 597 C CA . ASP A 1 72 ? -4.742 -4.480 14.141 1.00 94.56 72 ASP A CA 1
ATOM 598 C C . ASP A 1 72 ? -3.959 -5.699 14.680 1.00 94.56 72 ASP A C 1
ATOM 600 O O . ASP A 1 72 ? -4.541 -6.681 15.149 1.00 94.56 72 ASP A O 1
ATOM 604 N N . HIS A 1 73 ? -2.625 -5.670 14.588 1.00 95.44 73 HIS A N 1
ATOM 605 C CA . HIS A 1 73 ? -1.715 -6.763 14.947 1.00 95.44 73 HIS A CA 1
ATOM 606 C C . HIS A 1 73 ? -1.920 -8.085 14.179 1.00 95.44 73 HIS A C 1
ATOM 608 O O . HIS A 1 73 ? -1.303 -9.104 14.525 1.00 95.44 73 HIS A O 1
ATOM 614 N N . SER A 1 74 ? -2.731 -8.098 13.117 1.00 95.00 74 SER A N 1
ATOM 615 C CA . SER A 1 74 ? -3.045 -9.297 12.335 1.00 95.00 74 SER A CA 1
ATOM 616 C C . SER A 1 74 ? -1.971 -9.603 11.289 1.00 95.00 74 SER A C 1
ATOM 618 O O . SER A 1 74 ? -1.659 -10.775 11.065 1.00 95.00 74 SER A O 1
ATOM 620 N N . TYR A 1 75 ? -1.329 -8.575 10.719 1.00 94.94 75 TYR A N 1
ATOM 621 C CA . TYR A 1 75 ? -0.359 -8.716 9.623 1.00 94.94 75 TYR A CA 1
ATOM 622 C C . TYR A 1 75 ? 0.708 -9.786 9.886 1.00 94.94 75 TYR A C 1
ATOM 624 O O . TYR A 1 75 ? 0.872 -10.719 9.100 1.00 94.94 75 TYR A O 1
ATOM 632 N N . TRP A 1 76 ? 1.421 -9.699 11.014 1.00 93.69 76 TRP A N 1
ATOM 633 C 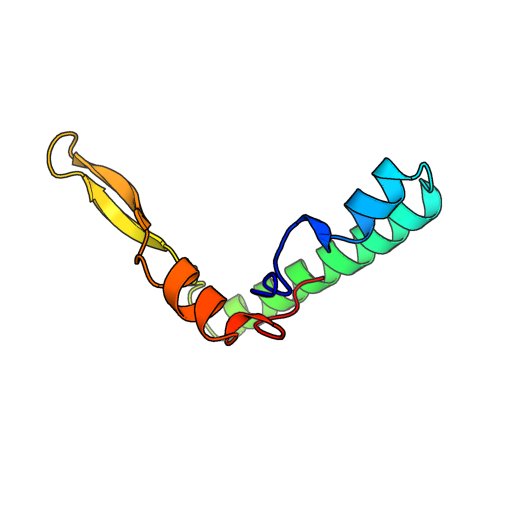CA . TRP A 1 76 ? 2.531 -10.611 11.311 1.00 93.69 76 TRP A CA 1
ATOM 634 C C . TRP A 1 76 ? 2.073 -12.048 11.565 1.00 93.69 76 TRP A C 1
ATOM 636 O O . TRP A 1 76 ? 2.779 -12.986 11.189 1.00 93.69 76 TRP A O 1
ATOM 646 N N . LYS A 1 77 ? 0.886 -12.226 12.159 1.00 93.25 77 LYS A N 1
ATOM 647 C CA . LYS A 1 77 ? 0.283 -13.547 12.382 1.00 93.25 77 LYS A CA 1
ATOM 648 C C . LYS A 1 77 ? -0.073 -14.191 11.041 1.00 93.25 77 LYS A C 1
ATOM 650 O O . LYS A 1 77 ? 0.416 -15.276 10.736 1.00 93.25 77 LYS A O 1
ATOM 655 N N . ARG A 1 78 ? -0.804 -13.462 10.193 1.00 92.88 78 ARG A N 1
ATOM 656 C CA . ARG A 1 78 ? -1.211 -13.904 8.849 1.00 92.88 78 ARG A CA 1
ATOM 657 C C . ARG A 1 78 ? -0.008 -14.163 7.941 1.00 92.88 78 ARG A C 1
ATOM 659 O O . ARG A 1 78 ? 0.036 -15.160 7.224 1.00 92.88 78 ARG A O 1
ATOM 666 N N . ARG A 1 79 ? 1.029 -13.321 8.029 1.00 92.19 79 ARG A N 1
ATOM 667 C CA . ARG A 1 79 ? 2.307 -13.514 7.328 1.00 92.19 79 ARG A CA 1
ATOM 668 C C . ARG A 1 79 ? 3.000 -14.809 7.750 1.00 92.19 79 ARG A C 1
ATOM 670 O O . ARG A 1 79 ? 3.477 -15.548 6.891 1.00 92.19 79 ARG A O 1
ATOM 677 N N . LYS A 1 80 ? 3.077 -15.089 9.057 1.00 91.25 80 LYS A N 1
ATOM 678 C CA . LYS A 1 80 ? 3.688 -16.321 9.585 1.00 91.25 80 LYS A CA 1
ATOM 679 C C . LYS A 1 80 ? 2.942 -17.568 9.103 1.00 91.25 80 LYS A C 1
ATOM 681 O O . LYS A 1 80 ? 3.588 -18.562 8.785 1.00 91.25 80 LYS A O 1
ATOM 686 N N . ASN A 1 81 ? 1.620 -17.475 8.996 1.00 90.44 81 ASN A N 1
ATOM 687 C CA . ASN A 1 81 ? 0.749 -18.552 8.529 1.00 90.44 81 ASN A CA 1
ATOM 688 C C . ASN A 1 81 ? 0.722 -18.711 6.996 1.00 90.44 81 ASN A C 1
ATOM 690 O O . ASN A 1 81 ? 0.132 -19.659 6.492 1.00 90.44 81 ASN A O 1
ATOM 694 N N . GLY A 1 82 ? 1.355 -17.806 6.238 1.00 88.38 82 GLY A N 1
ATOM 695 C CA . GLY A 1 82 ? 1.390 -17.861 4.771 1.00 88.38 82 GLY A CA 1
ATOM 696 C C . GLY A 1 82 ? 0.117 -17.365 4.076 1.00 88.38 82 GLY A C 1
ATOM 697 O O . GLY 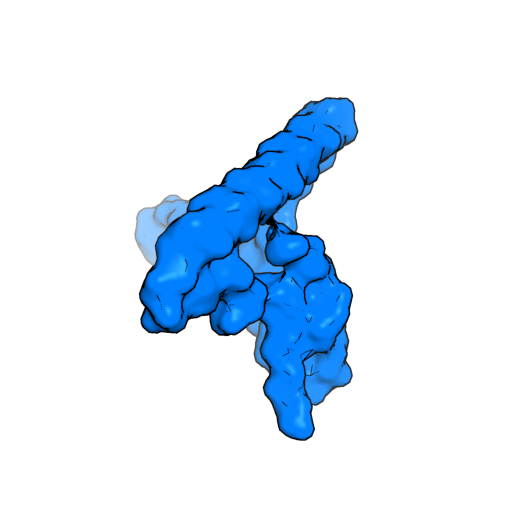A 1 82 ? 0.026 -17.440 2.853 1.00 88.38 82 GLY A O 1
ATOM 698 N N . GLU A 1 83 ? -0.828 -16.797 4.823 1.00 89.81 83 GLU A N 1
ATOM 699 C CA . GLU A 1 83 ? -2.140 -16.357 4.326 1.00 89.81 83 GLU A CA 1
ATOM 700 C C . GLU A 1 83 ? -2.056 -15.167 3.357 1.00 89.81 83 GLU A C 1
ATOM 702 O O . GLU A 1 83 ? -2.997 -14.884 2.623 1.00 89.81 83 GLU A O 1
ATOM 707 N N . LEU A 1 84 ? -0.926 -14.456 3.346 1.00 89.56 84 LEU A N 1
ATOM 708 C CA . LEU A 1 84 ? -0.760 -13.231 2.565 1.00 89.56 84 LEU A CA 1
ATOM 709 C C . LEU A 1 84 ? -0.168 -13.447 1.164 1.00 89.56 84 LEU A C 1
ATOM 711 O O . LEU A 1 84 ? -0.179 -12.516 0.364 1.00 89.56 84 LEU A O 1
ATOM 715 N N . LYS A 1 85 ? 0.333 -14.650 0.843 1.00 80.12 85 LYS A N 1
ATOM 716 C CA . LYS A 1 85 ? 1.143 -14.904 -0.366 1.00 80.12 85 LYS A CA 1
ATOM 717 C C . LYS A 1 85 ? 0.474 -14.458 -1.676 1.00 80.12 85 LYS A C 1
ATOM 719 O O . LYS A 1 85 ? 1.154 -13.911 -2.530 1.00 80.12 85 LYS A O 1
ATOM 724 N N . ASN A 1 86 ? -0.836 -14.664 -1.807 1.00 78.25 86 ASN A N 1
ATOM 725 C CA . ASN A 1 86 ? -1.622 -14.296 -2.994 1.00 78.25 86 ASN A CA 1
ATOM 726 C C . ASN A 1 86 ? -2.772 -13.337 -2.640 1.00 78.25 86 ASN A C 1
ATOM 728 O O . ASN A 1 86 ? -3.770 -13.250 -3.353 1.00 78.25 86 ASN A O 1
ATOM 732 N N . TYR A 1 87 ? -2.688 -12.683 -1.482 1.00 79.94 87 TYR A N 1
ATOM 733 C CA . TYR A 1 87 ? -3.776 -11.852 -0.995 1.00 79.94 87 TYR A CA 1
ATOM 734 C C . TYR A 1 87 ? -3.761 -10.487 -1.692 1.00 79.94 87 TYR A C 1
ATOM 736 O O . TYR A 1 87 ? -2.818 -9.724 -1.501 1.00 79.94 87 TYR A O 1
ATOM 744 N N . LYS A 1 88 ? -4.827 -10.199 -2.458 1.00 81.06 88 LYS A N 1
ATOM 745 C CA . LYS A 1 88 ? -5.104 -8.926 -3.153 1.00 81.06 88 LYS A CA 1
ATOM 746 C C . LYS A 1 88 ? -3.933 -8.431 -4.015 1.00 81.06 88 LYS A C 1
ATOM 748 O O . LYS A 1 88 ? -3.212 -7.523 -3.623 1.00 81.06 88 LYS A O 1
ATOM 753 N N . ASP A 1 89 ? -3.783 -8.985 -5.215 1.00 84.69 89 ASP A N 1
ATOM 754 C CA . ASP A 1 89 ? -2.796 -8.483 -6.176 1.00 84.69 89 ASP A CA 1
ATOM 755 C C . ASP A 1 89 ? -3.238 -7.149 -6.810 1.00 84.69 89 ASP A C 1
ATOM 757 O O . ASP A 1 89 ? -4.179 -7.079 -7.612 1.00 84.69 89 ASP A O 1
ATOM 761 N N . ILE A 1 90 ? -2.558 -6.076 -6.409 1.00 90.12 90 ILE A N 1
ATOM 762 C CA . ILE A 1 90 ? -2.849 -4.695 -6.812 1.00 90.12 90 ILE A CA 1
ATOM 763 C C . ILE A 1 90 ? -1.892 -4.157 -7.872 1.00 90.12 90 ILE A C 1
ATOM 765 O O . ILE A 1 90 ? -2.131 -3.050 -8.362 1.00 90.12 90 ILE A O 1
ATOM 769 N N . PHE A 1 91 ? -0.845 -4.910 -8.209 1.00 90.31 91 PHE A N 1
ATOM 770 C CA . PHE A 1 91 ? 0.088 -4.528 -9.256 1.00 90.31 91 PHE A CA 1
ATOM 771 C C . PHE A 1 91 ? -0.352 -5.063 -10.607 1.00 90.31 91 PHE A C 1
ATOM 773 O O . PHE A 1 91 ? -1.363 -5.793 -10.723 1.00 90.31 91 PHE A O 1
#

Secondary structure (DSSP, 8-state):
-PPPPTT-GGG-HHHHHHHTT-HHHHHHHHHHHHHHHHHHHHHHHHHTPPP--SSEEEEE-TTT--EEEEE-SHHHHHHHTTTTTTS----

pLDDT: mean 93.52, std 6.93, range [53.16, 98.19]